Protein AF-A0A2D8XJ70-F1 (afdb_monomer_lite)

Sequence (55 aa):
MVDLRLFSYLPNPRINKATVTARL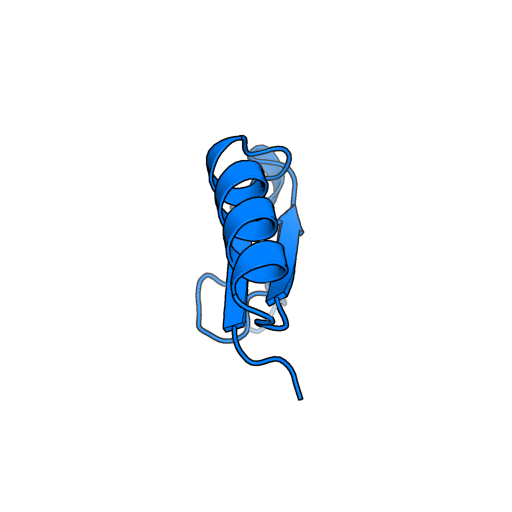CDVEVDVRGAKPRELADWLWDADARPLTDAD

Radius of gyration: 12.44 Å; chains: 1; bounding box: 28×20×34 Å

Structure (mmCIF, N/CA/C/O backbone):
data_AF-A0A2D8XJ70-F1
#
_entry.id   AF-A0A2D8XJ70-F1
#
loop_
_atom_site.group_PDB
_atom_site.id
_atom_site.type_symbol
_atom_site.label_atom_id
_atom_site.label_alt_id
_atom_site.label_comp_id
_atom_site.label_asym_id
_atom_site.label_entity_id
_atom_site.label_seq_id
_atom_site.pdbx_PDB_ins_code
_atom_site.Cartn_x
_atom_site.Cartn_y
_atom_site.Cartn_z
_atom_site.occupancy
_atom_site.B_iso_or_equiv
_atom_site.auth_seq_id
_atom_site.auth_comp_id
_atom_site.auth_asym_id
_atom_site.auth_atom_id
_atom_site.pdbx_PDB_model_num
ATOM 1 N N . MET A 1 1 ? -9.793 -13.478 -0.063 1.00 64.00 1 MET A N 1
ATOM 2 C CA . MET A 1 1 ? -9.835 -12.497 -1.169 1.00 64.00 1 MET A CA 1
ATOM 3 C C . MET A 1 1 ? -9.719 -11.176 -0.458 1.00 64.00 1 MET A C 1
ATOM 5 O O . MET A 1 1 ? -10.543 -10.960 0.410 1.00 64.00 1 MET A O 1
ATOM 9 N N . VAL A 1 2 ? -8.675 -10.392 -0.715 1.00 82.94 2 VAL A N 1
ATOM 10 C CA . VAL A 1 2 ? -8.455 -9.152 0.044 1.00 82.94 2 VAL A CA 1
ATOM 11 C C . VAL A 1 2 ? -9.440 -8.080 -0.419 1.00 82.94 2 VAL A C 1
ATOM 13 O O . VAL A 1 2 ? -9.674 -7.962 -1.623 1.00 82.94 2 VAL A O 1
ATOM 16 N N . ASP A 1 3 ? -10.004 -7.310 0.511 1.00 89.19 3 ASP A N 1
ATOM 17 C CA . ASP A 1 3 ? -10.983 -6.258 0.199 1.00 89.19 3 ASP A CA 1
ATOM 18 C C . ASP A 1 3 ? -10.321 -5.028 -0.431 1.00 89.19 3 ASP A C 1
ATOM 20 O O . ASP A 1 3 ? -10.905 -4.344 -1.273 1.00 89.19 3 ASP A O 1
ATOM 24 N N . LEU A 1 4 ? -9.084 -4.731 -0.020 1.00 92.69 4 LEU A N 1
ATOM 25 C CA . LEU A 1 4 ? -8.346 -3.558 -0.469 1.00 92.69 4 LEU A CA 1
ATOM 26 C C . LEU A 1 4 ? -6.851 -3.864 -0.608 1.00 92.69 4 LEU A C 1
ATOM 28 O O . LEU A 1 4 ? -6.235 -4.465 0.271 1.00 92.69 4 LEU A O 1
ATOM 32 N N . ARG A 1 5 ? -6.231 -3.372 -1.684 1.00 92.81 5 ARG A N 1
ATOM 33 C CA . ARG A 1 5 ? -4.773 -3.357 -1.838 1.00 92.81 5 ARG A CA 1
ATOM 34 C C . ARG A 1 5 ? -4.246 -1.932 -1.751 1.00 92.81 5 ARG A C 1
ATOM 36 O O . ARG A 1 5 ? -4.729 -1.038 -2.440 1.00 92.81 5 ARG A O 1
ATOM 43 N N . LEU A 1 6 ? -3.228 -1.736 -0.920 1.00 94.38 6 LEU A N 1
ATOM 44 C CA . LEU A 1 6 ? -2.492 -0.487 -0.787 1.00 94.38 6 LEU A CA 1
ATOM 45 C C . LEU A 1 6 ? -1.073 -0.680 -1.311 1.00 94.38 6 LEU A C 1
ATOM 47 O O . LEU A 1 6 ? -0.353 -1.551 -0.830 1.00 94.38 6 LEU A O 1
ATOM 51 N N . PHE A 1 7 ? -0.657 0.170 -2.246 1.00 95.31 7 PHE A N 1
ATOM 52 C CA . PHE A 1 7 ? 0.723 0.235 -2.715 1.00 95.31 7 PHE A CA 1
ATOM 53 C C . PHE A 1 7 ? 1.361 1.574 -2.338 1.00 95.31 7 PHE A C 1
ATOM 55 O O . PHE A 1 7 ? 0.772 2.635 -2.545 1.00 95.31 7 PHE A O 1
ATOM 62 N N . SER A 1 8 ? 2.549 1.535 -1.735 1.00 95.69 8 SER A N 1
ATOM 63 C CA . SER A 1 8 ? 3.301 2.730 -1.337 1.00 95.69 8 SER A CA 1
ATOM 64 C C . SER A 1 8 ? 4.758 2.382 -1.044 1.00 95.69 8 SER A C 1
ATOM 66 O O . SER A 1 8 ? 5.106 1.226 -0.833 1.00 95.69 8 SER A O 1
ATOM 68 N N . TYR A 1 9 ? 5.613 3.396 -0.907 1.00 95.19 9 TYR A N 1
ATOM 69 C CA . TYR A 1 9 ? 6.897 3.203 -0.236 1.00 95.19 9 TYR A CA 1
ATOM 70 C C . TYR A 1 9 ? 6.671 2.790 1.218 1.00 95.19 9 TYR A C 1
ATOM 72 O O . TYR A 1 9 ? 5.682 3.198 1.836 1.00 95.19 9 TYR A O 1
ATOM 80 N N . LEU A 1 10 ? 7.619 2.041 1.773 1.00 94.81 10 LEU A N 1
ATOM 81 C CA . LEU A 1 10 ? 7.633 1.610 3.163 1.00 94.81 10 LEU A CA 1
ATOM 82 C C . LEU A 1 10 ? 8.981 1.965 3.829 1.00 94.81 10 LEU A C 1
ATOM 84 O O . LEU A 1 10 ? 10.030 1.846 3.193 1.00 94.81 10 LEU A O 1
ATOM 88 N N . PRO A 1 11 ? 8.976 2.393 5.107 1.00 95.00 11 PRO A N 1
ATOM 89 C CA . PRO A 1 11 ? 7.795 2.667 5.930 1.00 95.00 11 PRO A CA 1
ATOM 90 C C . PRO A 1 11 ? 7.079 3.967 5.514 1.00 95.00 11 PRO A C 1
ATOM 92 O O . PRO A 1 11 ? 7.718 4.957 5.162 1.00 95.00 11 PRO A O 1
ATOM 95 N N . ASN A 1 12 ? 5.743 3.990 5.606 1.00 96.75 12 ASN A N 1
ATOM 96 C CA . ASN A 1 12 ? 4.931 5.189 5.376 1.00 96.75 12 ASN A CA 1
ATOM 97 C C . ASN A 1 12 ? 3.883 5.356 6.493 1.00 96.75 12 ASN A C 1
ATOM 99 O O . ASN A 1 12 ? 2.934 4.572 6.566 1.00 96.75 12 ASN A O 1
ATOM 103 N N . PRO A 1 13 ? 3.987 6.405 7.335 1.00 97.00 13 PRO A N 1
ATOM 104 C CA . PRO A 1 13 ? 3.025 6.664 8.407 1.00 97.00 13 PRO A CA 1
ATOM 105 C C . PRO A 1 13 ? 1.567 6.783 7.941 1.00 97.00 13 PRO A C 1
ATOM 107 O O . PRO A 1 13 ? 0.656 6.497 8.715 1.00 97.00 13 PRO A O 1
ATOM 110 N N . ARG A 1 14 ? 1.324 7.194 6.688 1.00 96.81 14 ARG A N 1
ATOM 111 C CA . ARG A 1 14 ? -0.029 7.287 6.114 1.00 96.81 14 ARG A CA 1
ATOM 112 C C . ARG A 1 14 ? -0.641 5.902 5.911 1.00 96.81 14 ARG A C 1
ATOM 114 O O . ARG A 1 14 ? -1.795 5.699 6.274 1.00 96.81 14 ARG A O 1
ATOM 121 N N . ILE A 1 15 ? 0.153 4.946 5.427 1.00 96.62 15 ILE A N 1
ATOM 122 C CA . ILE A 1 15 ? -0.268 3.547 5.283 1.00 96.62 15 ILE A CA 1
ATOM 123 C C . ILE A 1 15 ? -0.495 2.920 6.653 1.00 96.62 15 ILE A C 1
ATOM 125 O O . ILE A 1 15 ? -1.521 2.283 6.863 1.00 96.62 15 ILE A O 1
ATOM 129 N N . ASN A 1 16 ? 0.381 3.188 7.625 1.00 96.12 16 ASN A N 1
ATOM 130 C CA . ASN A 1 16 ? 0.191 2.692 8.989 1.00 96.12 16 ASN A CA 1
ATOM 131 C C . ASN A 1 16 ? -1.166 3.130 9.562 1.00 96.12 16 ASN A C 1
ATOM 133 O O . ASN 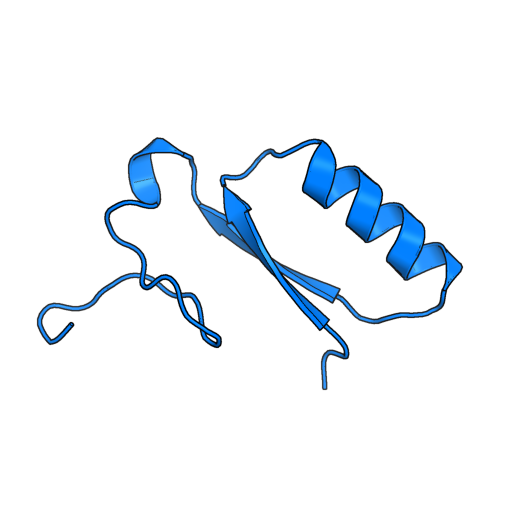A 1 16 ? -1.904 2.290 10.073 1.00 96.12 16 ASN A O 1
ATOM 137 N N . LYS A 1 17 ? -1.535 4.411 9.411 1.00 97.94 17 LYS A N 1
ATOM 138 C CA . LYS A 1 17 ? -2.859 4.917 9.815 1.00 97.94 17 LYS A CA 1
ATOM 139 C C . LYS A 1 17 ? -3.999 4.219 9.070 1.00 97.94 17 LYS A C 1
ATOM 141 O O . LYS A 1 17 ? -4.954 3.801 9.715 1.00 97.94 17 LYS A O 1
ATOM 146 N N . ALA A 1 18 ? -3.878 4.031 7.755 1.00 97.19 18 ALA A N 1
ATOM 147 C CA . ALA A 1 18 ? -4.876 3.304 6.970 1.00 97.19 18 ALA A CA 1
ATOM 148 C C . ALA A 1 18 ? -5.073 1.862 7.476 1.00 97.19 18 ALA A C 1
ATOM 150 O O . ALA A 1 18 ? -6.209 1.429 7.647 1.00 97.19 18 ALA A O 1
ATOM 151 N N . THR A 1 19 ? -3.991 1.146 7.815 1.00 96.88 19 THR A N 1
ATOM 152 C CA . THR A 1 19 ? -4.105 -0.216 8.369 1.00 96.88 19 THR A CA 1
ATOM 153 C C . THR A 1 19 ? -4.772 -0.253 9.744 1.00 96.88 19 THR A C 1
ATOM 155 O O . THR A 1 19 ? -5.381 -1.256 10.099 1.00 96.88 19 THR A O 1
ATOM 158 N N . VAL A 1 20 ? -4.660 0.807 10.554 1.00 98.00 20 VAL A N 1
ATOM 159 C CA . VAL A 1 20 ? -5.387 0.899 11.831 1.00 98.00 20 VAL A CA 1
ATOM 160 C C . VAL A 1 20 ? -6.879 1.049 11.565 1.00 98.00 20 VAL A C 1
ATOM 162 O O . VAL A 1 20 ? -7.661 0.286 12.120 1.00 98.00 20 VAL A O 1
ATOM 165 N N . THR A 1 21 ? -7.270 1.967 10.678 1.00 98.06 21 THR A N 1
ATOM 166 C CA . THR A 1 21 ? -8.677 2.153 10.298 1.00 98.06 21 THR A CA 1
ATOM 167 C C . THR A 1 21 ? -9.283 0.877 9.727 1.00 98.06 21 THR A C 1
ATOM 169 O O . THR A 1 21 ? -10.378 0.502 10.122 1.00 98.06 21 THR A O 1
ATOM 172 N N . ALA A 1 22 ? -8.560 0.166 8.862 1.00 97.56 22 ALA A N 1
ATOM 173 C CA . ALA A 1 22 ? -9.060 -1.073 8.280 1.00 97.56 22 ALA A CA 1
ATOM 174 C C . ALA A 1 22 ? -9.361 -2.150 9.333 1.00 97.56 22 ALA A C 1
ATOM 176 O O . ALA A 1 22 ? -10.417 -2.769 9.279 1.00 97.56 22 ALA A O 1
ATOM 177 N N . ARG A 1 23 ? -8.500 -2.297 10.354 1.00 97.00 23 ARG A N 1
ATOM 178 C CA . ARG A 1 23 ? -8.758 -3.199 11.494 1.00 97.00 23 ARG A CA 1
ATOM 179 C C . ARG A 1 23 ? -10.003 -2.802 12.292 1.00 97.00 23 ARG A C 1
ATOM 181 O O . ARG A 1 23 ? -10.683 -3.674 12.811 1.00 97.00 23 ARG A O 1
ATOM 188 N N . LEU A 1 24 ? -10.295 -1.505 12.411 1.00 98.38 24 LEU A N 1
ATOM 189 C CA . LEU A 1 24 ? -11.496 -1.011 13.103 1.00 98.38 24 LEU A CA 1
ATOM 190 C C . LEU A 1 24 ? -12.779 -1.223 12.288 1.00 98.38 24 LEU A C 1
ATOM 192 O O . LEU A 1 24 ? -13.861 -1.274 12.865 1.00 98.38 24 LEU A O 1
ATOM 196 N N . CYS A 1 25 ? -12.657 -1.313 10.965 1.00 97.62 25 CYS A N 1
ATOM 197 C CA . CYS A 1 25 ? -13.772 -1.487 10.038 1.00 97.62 25 CYS A CA 1
ATOM 198 C C . CYS A 1 25 ? -13.947 -2.933 9.554 1.00 97.62 25 CYS A C 1
ATOM 200 O O . CYS A 1 25 ? -14.804 -3.157 8.708 1.00 97.62 25 CYS A O 1
ATOM 202 N N . ASP A 1 26 ? -13.147 -3.875 10.063 1.00 96.75 26 ASP A N 1
ATOM 203 C CA . ASP A 1 26 ? -13.117 -5.276 9.621 1.00 96.75 26 ASP A CA 1
ATOM 204 C C . ASP A 1 26 ? -12.880 -5.432 8.104 1.00 96.75 26 ASP A C 1
ATOM 206 O O . ASP A 1 26 ? -13.541 -6.206 7.422 1.00 96.75 26 ASP A O 1
ATOM 210 N N . VAL A 1 27 ? -11.945 -4.641 7.563 1.00 97.19 27 VAL A N 1
ATOM 211 C CA . VAL A 1 27 ? -11.546 -4.660 6.145 1.00 97.19 27 VAL A CA 1
ATOM 212 C C . VAL A 1 27 ? -10.191 -5.352 6.002 1.00 97.19 27 VAL A C 1
ATOM 214 O O . VAL A 1 27 ? -9.208 -4.929 6.623 1.00 97.19 27 VAL A O 1
ATOM 217 N N . GLU A 1 28 ? -10.103 -6.374 5.149 1.00 96.56 28 GLU A N 1
ATOM 218 C CA . GLU A 1 28 ? -8.845 -7.057 4.844 1.00 96.56 28 GLU A CA 1
ATOM 219 C C . GLU A 1 28 ? -7.989 -6.214 3.881 1.00 96.56 28 GLU A C 1
ATOM 221 O O . GLU A 1 28 ? -8.408 -5.877 2.771 1.00 96.56 28 GLU A O 1
ATOM 226 N N . VAL A 1 29 ? -6.761 -5.879 4.296 1.00 94.94 29 VAL A N 1
ATOM 227 C CA . VAL A 1 29 ? -5.839 -5.035 3.515 1.00 94.94 29 VAL A CA 1
ATOM 228 C C . VAL A 1 29 ? -4.557 -5.776 3.163 1.00 94.94 29 VAL A C 1
ATOM 230 O O . VAL A 1 29 ? -3.829 -6.212 4.054 1.00 94.94 29 VAL A O 1
ATOM 233 N N . ASP A 1 30 ? -4.226 -5.810 1.875 1.00 95.06 30 ASP A N 1
ATOM 234 C CA . ASP A 1 30 ? -2.904 -6.190 1.369 1.00 95.06 30 ASP A CA 1
ATOM 235 C C . ASP A 1 30 ? -2.038 -4.935 1.226 1.00 95.06 30 ASP A C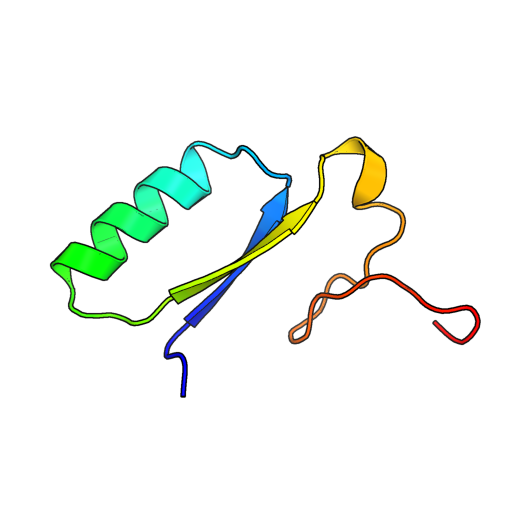 1
ATOM 237 O O . ASP A 1 30 ? -2.343 -4.048 0.425 1.00 95.06 30 ASP A O 1
ATOM 241 N N . VAL A 1 31 ? -0.962 -4.836 2.008 1.00 94.94 31 VAL A N 1
ATOM 242 C CA . VAL A 1 31 ? 0.004 -3.739 1.887 1.00 94.94 31 VAL A CA 1
ATOM 243 C C . VAL A 1 31 ? 1.207 -4.227 1.094 1.00 94.94 31 VAL A C 1
ATOM 245 O O . VAL A 1 31 ? 2.006 -5.021 1.588 1.00 94.94 31 VAL A O 1
ATOM 248 N N . ARG A 1 32 ? 1.380 -3.676 -0.106 1.00 94.94 32 ARG A N 1
ATOM 249 C CA . ARG A 1 32 ? 2.558 -3.871 -0.950 1.00 94.94 32 ARG A CA 1
ATOM 250 C C . ARG A 1 32 ? 3.413 -2.617 -0.987 1.00 94.94 32 ARG A C 1
ATOM 252 O O . ARG A 1 32 ? 2.924 -1.491 -0.884 1.00 94.94 32 ARG A O 1
ATOM 259 N N . GLY A 1 33 ? 4.710 -2.807 -1.164 1.00 94.56 33 GLY A N 1
ATOM 260 C CA . GLY A 1 33 ? 5.632 -1.692 -1.217 1.00 94.56 33 GLY A CA 1
ATOM 261 C C . GLY A 1 33 ? 7.085 -2.104 -1.135 1.00 94.56 33 GLY A C 1
ATOM 262 O O . GLY A 1 33 ? 7.411 -3.226 -0.755 1.00 94.56 33 GLY A O 1
ATOM 263 N N . ALA A 1 34 ? 7.946 -1.144 -1.438 1.00 96.31 34 ALA A N 1
ATOM 264 C CA . ALA A 1 34 ? 9.392 -1.249 -1.309 1.00 96.31 34 ALA A CA 1
ATOM 265 C C . ALA A 1 34 ? 9.946 0.024 -0.655 1.00 96.31 34 ALA A C 1
ATOM 267 O O . ALA A 1 34 ? 9.190 0.937 -0.299 1.00 96.31 34 ALA A O 1
ATOM 268 N N . LYS A 1 35 ? 11.264 0.126 -0.474 1.00 96.25 35 LYS A N 1
ATOM 269 C CA . LYS A 1 35 ? 11.854 1.385 0.001 1.00 96.25 35 LYS A CA 1
ATOM 270 C C . LYS A 1 35 ? 11.654 2.481 -1.051 1.00 96.25 35 LYS A C 1
ATOM 272 O O . LYS A 1 35 ? 11.610 2.178 -2.240 1.00 96.25 35 LYS A O 1
ATOM 277 N N . PRO A 1 36 ? 11.632 3.773 -0.666 1.00 95.44 36 PRO A N 1
ATOM 278 C CA . PRO A 1 36 ? 11.440 4.870 -1.619 1.00 95.44 36 PRO A CA 1
ATOM 279 C C . PRO A 1 36 ? 12.371 4.825 -2.840 1.00 95.44 36 PRO A C 1
ATOM 281 O O . PRO A 1 36 ? 11.956 5.180 -3.935 1.00 95.44 36 PRO A O 1
ATOM 284 N N . ARG A 1 37 ? 13.618 4.371 -2.656 1.00 95.75 37 ARG A N 1
ATOM 285 C CA . ARG A 1 37 ? 14.626 4.287 -3.727 1.00 95.75 37 ARG A CA 1
ATOM 286 C C . ARG A 1 37 ? 14.407 3.124 -4.695 1.00 95.75 37 ARG A C 1
ATOM 288 O O . ARG A 1 37 ? 14.968 3.162 -5.775 1.00 95.75 37 ARG A O 1
ATOM 295 N N . GLU A 1 38 ? 13.635 2.119 -4.296 1.00 95.94 38 GLU A N 1
ATOM 296 C CA . GLU A 1 38 ? 13.371 0.903 -5.076 1.00 95.94 38 GLU A CA 1
ATOM 297 C C . GLU A 1 38 ? 12.085 1.044 -5.903 1.00 95.94 38 GLU A C 1
ATOM 299 O O . GLU A 1 38 ? 11.891 0.310 -6.859 1.00 95.94 38 GLU A O 1
ATOM 304 N N . LEU A 1 39 ? 11.206 2.004 -5.581 1.00 94.75 39 LEU A N 1
ATOM 305 C CA . LEU A 1 39 ? 9.919 2.167 -6.271 1.00 94.75 39 LEU A CA 1
ATOM 306 C C . LEU A 1 39 ? 10.016 2.610 -7.735 1.00 94.75 39 LEU A C 1
ATOM 308 O O . LEU A 1 39 ? 9.008 2.550 -8.437 1.00 94.75 39 LEU A O 1
ATOM 312 N N . ALA A 1 40 ? 11.177 3.100 -8.174 1.00 94.62 40 ALA A N 1
ATOM 313 C CA . ALA A 1 40 ? 11.410 3.407 -9.583 1.00 94.62 40 ALA A CA 1
ATOM 314 C C . ALA A 1 40 ? 11.388 2.134 -10.446 1.00 94.62 40 ALA A C 1
ATOM 316 O O . ALA A 1 40 ? 10.991 2.197 -11.602 1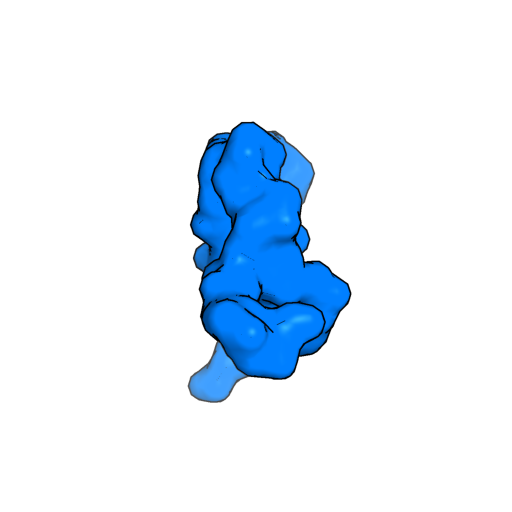.00 94.62 40 ALA A O 1
ATOM 317 N N . ASP A 1 41 ? 11.733 0.991 -9.849 1.00 96.50 41 ASP A N 1
ATOM 318 C CA . ASP A 1 41 ? 11.793 -0.315 -10.507 1.00 96.50 41 ASP A CA 1
ATOM 319 C C . ASP A 1 41 ? 10.498 -1.120 -10.295 1.00 96.50 41 ASP A C 1
ATOM 321 O O . ASP A 1 41 ? 10.493 -2.349 -10.352 1.00 96.50 41 ASP A O 1
ATOM 325 N N . TRP A 1 42 ? 9.391 -0.446 -9.969 1.00 96.75 42 TRP A N 1
ATOM 326 C CA . TRP A 1 42 ? 8.087 -1.065 -9.736 1.00 96.75 42 TRP A CA 1
ATOM 327 C C . TRP A 1 42 ? 7.056 -0.560 -10.736 1.00 96.75 42 TRP A C 1
ATOM 329 O O . TRP A 1 42 ? 7.066 0.603 -11.128 1.00 96.75 42 TRP A O 1
ATOM 339 N N . LEU A 1 43 ? 6.133 -1.439 -11.111 1.00 94.81 43 LEU A N 1
ATOM 340 C CA . LEU A 1 43 ? 4.935 -1.104 -11.857 1.00 94.81 43 LEU A CA 1
ATOM 341 C C . LEU A 1 43 ? 3.937 -0.420 -10.918 1.00 94.81 43 LEU A C 1
ATOM 343 O O . LEU A 1 43 ? 3.558 -0.972 -9.882 1.00 94.81 43 LEU A O 1
ATOM 347 N N . TRP A 1 44 ? 3.517 0.791 -11.280 1.00 91.25 44 TRP A N 1
ATOM 348 C CA . TRP A 1 44 ? 2.532 1.573 -10.531 1.00 91.25 44 TRP A CA 1
ATOM 349 C C . TRP A 1 44 ? 1.141 1.385 -11.137 1.00 91.25 44 TRP A C 1
ATOM 351 O O . TRP A 1 44 ? 0.627 2.265 -11.826 1.00 91.25 44 TRP A O 1
ATOM 361 N N . ASP A 1 45 ? 0.532 0.232 -10.879 1.00 88.31 45 ASP A N 1
ATOM 362 C CA . ASP A 1 45 ? -0.814 -0.096 -11.345 1.00 88.31 45 ASP A CA 1
ATOM 363 C C . ASP A 1 45 ? -1.641 -0.837 -10.271 1.00 88.31 45 ASP A C 1
ATOM 365 O O . ASP A 1 45 ? -1.299 -0.852 -9.084 1.00 88.31 45 ASP A O 1
ATOM 369 N N . ALA A 1 46 ? -2.772 -1.426 -10.678 1.00 85.69 46 ALA A N 1
ATOM 370 C CA . ALA A 1 46 ? -3.643 -2.194 -9.787 1.00 85.69 46 ALA A CA 1
ATOM 371 C C . ALA A 1 46 ? -2.971 -3.466 -9.221 1.00 85.69 46 ALA A C 1
ATOM 373 O O . ALA A 1 46 ? -3.326 -3.915 -8.125 1.00 85.69 46 ALA A O 1
ATOM 374 N N . ASP A 1 47 ? -1.989 -4.035 -9.926 1.00 89.44 47 ASP A N 1
ATOM 375 C CA . ASP A 1 47 ? -1.195 -5.181 -9.483 1.00 89.44 47 ASP A CA 1
ATOM 376 C C . ASP A 1 47 ? 0.270 -4.798 -9.268 1.00 89.44 47 ASP A C 1
ATOM 378 O O . ASP A 1 47 ? 1.186 -5.441 -9.775 1.00 89.44 47 ASP A O 1
ATOM 382 N N . ALA A 1 48 ? 0.483 -3.764 -8.451 1.00 93.69 48 ALA A N 1
ATOM 383 C CA . ALA A 1 48 ? 1.815 -3.270 -8.151 1.00 93.69 48 ALA A CA 1
ATOM 384 C C . ALA A 1 48 ? 2.797 -4.396 -7.777 1.00 93.69 48 ALA A C 1
ATOM 386 O O . ALA A 1 48 ? 2.576 -5.175 -6.832 1.00 93.69 48 ALA A O 1
ATOM 387 N N . ARG A 1 49 ? 3.885 -4.449 -8.545 1.00 95.00 49 ARG A N 1
ATOM 388 C CA . ARG A 1 49 ? 4.939 -5.471 -8.533 1.00 95.00 49 ARG A CA 1
ATOM 389 C C . ARG A 1 49 ? 6.243 -4.876 -9.078 1.00 95.00 49 ARG A C 1
ATOM 391 O O . ARG A 1 49 ? 6.184 -3.835 -9.728 1.00 95.00 49 ARG A O 1
ATOM 398 N N . PRO A 1 50 ? 7.405 -5.513 -8.874 1.00 96.44 50 PRO A N 1
ATOM 399 C CA . PRO A 1 50 ? 8.615 -5.146 -9.600 1.00 96.44 50 PRO A CA 1
ATOM 400 C C . PRO A 1 50 ? 8.393 -5.196 -11.118 1.00 96.44 50 PRO A C 1
ATOM 402 O O . PRO A 1 50 ? 7.691 -6.086 -11.619 1.00 96.44 50 PRO A O 1
ATOM 405 N N . LEU A 1 51 ? 8.984 -4.239 -11.830 1.00 96.38 51 LEU A N 1
ATOM 406 C CA . LEU A 1 51 ? 9.077 -4.277 -13.284 1.00 96.38 51 LEU A CA 1
ATOM 407 C C . LEU A 1 51 ? 9.937 -5.469 -13.700 1.00 96.38 51 LEU A C 1
ATOM 409 O O . LEU A 1 51 ? 10.849 -5.903 -12.991 1.00 96.38 51 LEU A O 1
ATOM 413 N N . THR A 1 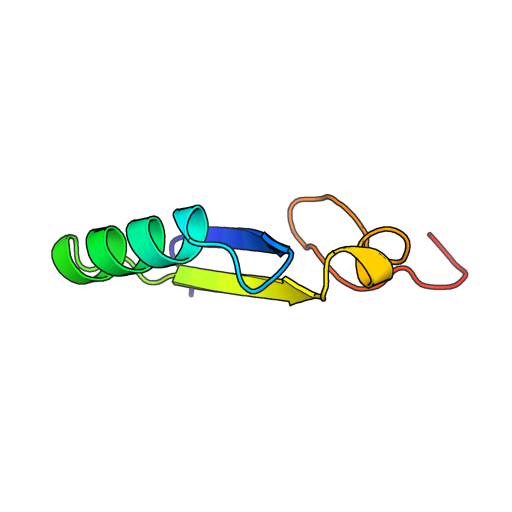52 ? 9.612 -6.003 -14.860 1.00 95.25 52 THR A N 1
ATOM 414 C CA . THR A 1 52 ? 10.377 -7.028 -15.555 1.00 95.25 52 THR A CA 1
ATOM 415 C C . THR A 1 52 ? 10.958 -6.426 -16.827 1.00 95.25 52 THR A C 1
ATOM 417 O O . THR A 1 52 ? 10.540 -5.353 -17.245 1.00 95.25 52 THR A O 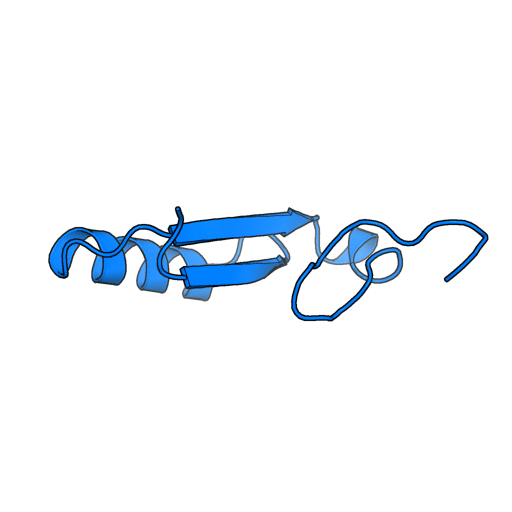1
ATOM 420 N N . ASP A 1 53 ? 11.864 -7.136 -17.498 1.00 94.69 53 ASP A N 1
ATOM 421 C CA . ASP A 1 53 ? 12.432 -6.686 -18.781 1.00 94.69 53 ASP A CA 1
ATOM 422 C C . ASP A 1 53 ? 11.376 -6.474 -19.889 1.00 94.69 53 ASP A C 1
ATOM 424 O O . ASP A 1 53 ? 11.690 -5.931 -20.947 1.00 94.69 53 ASP A O 1
ATOM 428 N N . ALA A 1 54 ? 10.142 -6.948 -19.680 1.00 93.00 54 ALA A N 1
ATOM 429 C CA . ALA A 1 54 ? 9.029 -6.815 -20.614 1.00 93.00 54 ALA A CA 1
ATOM 430 C C . ALA A 1 54 ? 8.108 -5.609 -20.337 1.00 93.00 54 ALA A C 1
ATOM 432 O O . ALA A 1 54 ? 7.213 -5.364 -21.148 1.00 93.00 54 ALA A O 1
ATOM 433 N N . ASP A 1 55 ? 8.289 -4.905 -19.214 1.00 89.44 55 ASP A N 1
ATOM 434 C CA . ASP A 1 55 ? 7.515 -3.713 -18.834 1.00 89.44 55 ASP A CA 1
ATOM 435 C C . ASP A 1 55 ? 8.210 -2.413 -19.278 1.00 89.44 55 ASP A C 1
ATOM 437 O O . ASP A 1 55 ? 7.488 -1.479 -19.699 1.00 89.44 55 ASP A O 1
#

Secondary structure (DSSP, 8-state):
--SEEEE--SS-HHHHHHHHHHHHTT--EEEE---TTTGGGEE-STT-EE--TT-

pLDDT: mean 94.27, std 5.11, range [64.0, 98.38]

Foldseek 3Di:
DAQEEAEDAPPDVVVVVVVVVCVVVVGGYHYDHYHPVQCVQWDDDPPIDGDDPVD